Protein AF-A0AAW4VC96-F1 (afdb_monomer_lite)

Organism: NCBI:txid1982626

Structure (mmCIF, N/CA/C/O backbone):
data_AF-A0AAW4VC96-F1
#
_entry.id   AF-A0AAW4VC96-F1
#
loop_
_atom_site.group_PDB
_atom_site.id
_atom_site.type_symbol
_atom_site.label_atom_id
_atom_site.label_alt_id
_atom_site.label_comp_id
_atom_site.label_asym_id
_atom_site.label_entity_id
_atom_site.label_seq_id
_atom_site.pdbx_PDB_ins_code
_atom_site.Cartn_x
_atom_site.Cartn_y
_atom_site.Cartn_z
_atom_site.occupancy
_atom_site.B_iso_or_equiv
_atom_site.auth_seq_id
_atom_site.auth_comp_id
_atom_site.auth_asym_id
_atom_site.auth_atom_id
_atom_site.pdbx_PDB_model_num
ATOM 1 N N . MET A 1 1 ? 0.002 0.470 16.660 1.00 86.44 1 MET A N 1
ATOM 2 C CA . MET A 1 1 ? -0.359 1.588 15.757 1.00 86.44 1 MET A CA 1
ATOM 3 C C . MET A 1 1 ? -1.868 1.747 15.780 1.00 86.44 1 MET A C 1
ATOM 5 O O . MET A 1 1 ? -2.569 0.735 15.749 1.00 86.44 1 MET A O 1
ATOM 9 N N . LYS A 1 2 ? -2.372 2.980 15.873 1.00 96.19 2 LYS A N 1
ATOM 10 C CA . LYS A 1 2 ? -3.819 3.249 15.827 1.00 96.19 2 LYS A CA 1
ATOM 11 C C . LYS A 1 2 ? -4.358 3.066 14.413 1.00 96.19 2 LYS A C 1
ATOM 13 O O . LYS A 1 2 ? -3.616 3.226 13.448 1.00 96.19 2 LYS A O 1
ATOM 18 N N . LYS A 1 3 ? -5.667 2.826 14.275 1.00 96.25 3 LYS A N 1
ATOM 19 C CA . LYS A 1 3 ? -6.318 2.671 12.959 1.00 96.25 3 LYS A CA 1
ATOM 20 C C . LYS A 1 3 ? -5.953 3.789 11.971 1.00 96.25 3 LYS A C 1
ATOM 22 O O . LYS A 1 3 ? -5.535 3.499 10.860 1.00 96.25 3 LYS A O 1
ATOM 2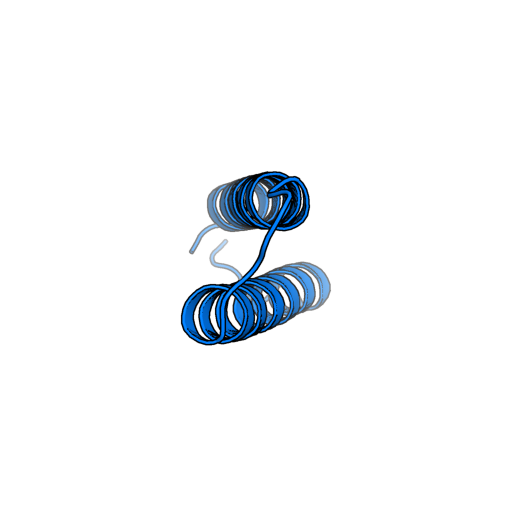7 N N . LYS A 1 4 ? -6.068 5.053 12.394 1.00 96.56 4 LYS A N 1
ATOM 28 C CA . LYS A 1 4 ? -5.799 6.222 11.537 1.00 96.56 4 LYS A CA 1
ATOM 29 C C . LYS A 1 4 ? -4.343 6.288 11.070 1.00 96.56 4 LYS A C 1
ATOM 31 O O . LYS A 1 4 ? -4.087 6.573 9.912 1.00 96.56 4 LYS A O 1
ATOM 36 N N . GLU A 1 5 ? -3.405 5.988 11.963 1.00 97.00 5 GLU A N 1
ATOM 37 C CA . GLU A 1 5 ? -1.975 5.932 11.633 1.00 97.00 5 GLU A CA 1
ATOM 38 C C . GLU A 1 5 ? -1.686 4.793 10.644 1.00 97.00 5 GLU A C 1
ATOM 40 O O . GLU A 1 5 ? -0.867 4.948 9.745 1.00 97.00 5 GLU A O 1
ATOM 45 N N . LEU A 1 6 ? -2.388 3.661 10.774 1.00 97.31 6 LEU A N 1
ATOM 46 C CA . LEU A 1 6 ? -2.252 2.527 9.862 1.00 97.31 6 LEU A CA 1
ATOM 47 C C . LEU A 1 6 ? -2.839 2.829 8.474 1.00 97.31 6 LEU A C 1
ATOM 49 O O . LEU A 1 6 ? -2.241 2.463 7.467 1.00 97.31 6 LEU A O 1
ATOM 53 N N . GLU A 1 7 ? -3.972 3.533 8.410 1.00 97.81 7 GLU A N 1
ATOM 54 C CA . GLU A 1 7 ? -4.556 4.036 7.158 1.00 97.81 7 GLU A CA 1
ATOM 55 C C . GLU A 1 7 ? -3.630 5.052 6.469 1.00 97.81 7 GLU A C 1
ATOM 57 O O . GLU A 1 7 ? -3.398 4.955 5.264 1.00 97.81 7 GLU A O 1
ATOM 62 N N . GLU A 1 8 ? -3.050 5.985 7.232 1.00 98.19 8 GLU A N 1
ATOM 63 C CA . GLU A 1 8 ? -2.052 6.941 6.733 1.00 98.19 8 GLU A CA 1
ATOM 64 C C . GLU A 1 8 ? -0.805 6.210 6.213 1.00 98.19 8 GLU A C 1
ATOM 66 O O . GLU A 1 8 ? -0.346 6.486 5.105 1.00 98.19 8 GLU A O 1
ATOM 71 N N . ARG A 1 9 ? -0.320 5.194 6.939 1.00 97.94 9 ARG A N 1
ATOM 72 C CA . ARG A 1 9 ? 0.827 4.387 6.510 1.00 97.94 9 ARG A CA 1
ATOM 73 C C . ARG A 1 9 ? 0.563 3.641 5.202 1.00 97.94 9 ARG A C 1
ATOM 75 O O . ARG A 1 9 ? 1.457 3.572 4.362 1.00 97.94 9 ARG A O 1
ATOM 82 N N . VAL A 1 10 ? -0.641 3.097 5.013 1.00 98.31 10 VAL A N 1
ATOM 83 C CA . VAL A 1 10 ? -1.037 2.460 3.746 1.00 98.31 10 VAL A CA 1
ATOM 84 C C . VAL A 1 10 ? -0.977 3.464 2.597 1.00 98.31 10 VAL A C 1
ATOM 86 O O . VAL A 1 10 ? -0.365 3.159 1.574 1.00 98.31 10 VAL A O 1
ATOM 89 N N . ALA A 1 11 ? -1.542 4.660 2.775 1.00 98.25 11 ALA A N 1
ATOM 90 C CA . ALA A 1 11 ? -1.522 5.698 1.746 1.00 98.25 11 ALA A CA 1
ATOM 91 C C . ALA A 1 11 ? -0.089 6.145 1.392 1.00 98.25 11 ALA A C 1
ATOM 93 O O . ALA A 1 11 ? 0.247 6.291 0.214 1.00 98.25 11 ALA A O 1
ATOM 94 N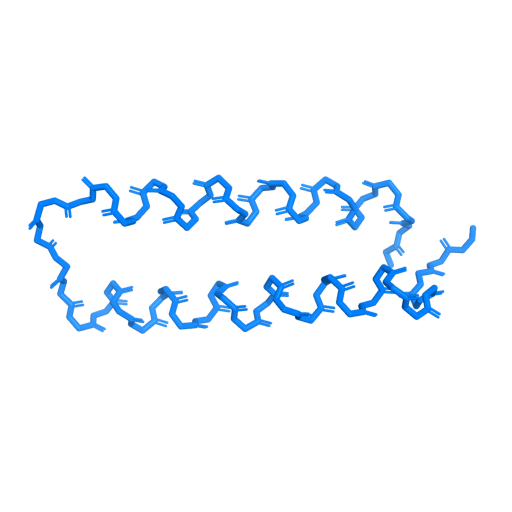 N . ASP A 1 12 ? 0.779 6.300 2.395 1.00 98.31 12 ASP A N 1
ATOM 95 C CA . ASP A 1 12 ? 2.188 6.659 2.197 1.00 98.31 12 ASP A CA 1
ATOM 96 C C . ASP A 1 12 ? 2.957 5.582 1.418 1.00 98.31 12 ASP A C 1
ATOM 98 O O . ASP A 1 12 ? 3.758 5.896 0.529 1.00 98.31 12 ASP A O 1
ATOM 102 N N . LEU A 1 13 ? 2.717 4.305 1.732 1.00 98.38 13 LEU A N 1
ATOM 103 C CA . LEU A 1 13 ? 3.341 3.174 1.045 1.00 98.38 13 LEU A CA 1
ATOM 104 C C . LEU A 1 13 ? 2.876 3.070 -0.410 1.00 98.38 13 LEU A C 1
ATOM 106 O O . LEU A 1 13 ? 3.7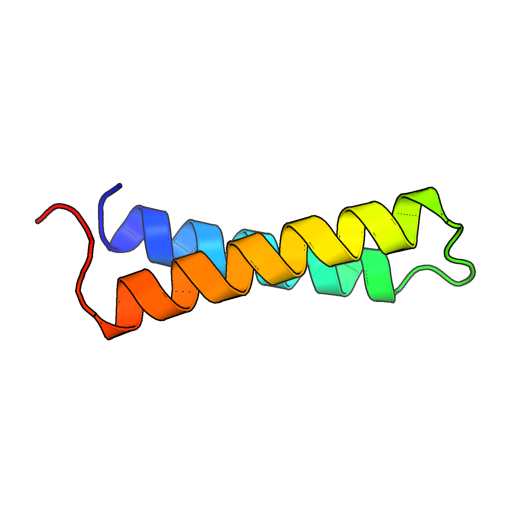12 2.907 -1.297 1.00 98.38 13 LEU A O 1
ATOM 110 N N . GLU A 1 14 ? 1.575 3.217 -0.673 1.00 98.19 14 GLU A N 1
ATOM 111 C CA . GLU A 1 14 ? 1.028 3.229 -2.036 1.00 98.19 14 GLU A CA 1
ATOM 112 C C . GLU A 1 14 ? 1.631 4.364 -2.869 1.00 98.19 14 GLU A C 1
ATOM 114 O O . GLU A 1 14 ? 2.089 4.133 -3.988 1.00 98.19 14 GLU A O 1
ATOM 119 N N . SER A 1 15 ? 1.716 5.569 -2.299 1.00 97.88 15 SER A N 1
ATOM 120 C CA . SER A 1 15 ? 2.359 6.715 -2.949 1.00 97.88 15 SER A CA 1
ATOM 121 C C . SER A 1 15 ? 3.839 6.447 -3.249 1.00 97.88 15 SER A C 1
ATOM 123 O O . SER A 1 15 ? 4.311 6.699 -4.359 1.00 97.88 15 SER A O 1
ATOM 125 N N . SER A 1 16 ? 4.570 5.873 -2.288 1.00 96.94 16 SER A N 1
ATOM 126 C CA . SER A 1 16 ? 5.997 5.560 -2.438 1.00 96.94 16 SER A CA 1
ATOM 127 C C . SER A 1 16 ? 6.254 4.511 -3.523 1.00 96.94 16 SER A C 1
ATOM 129 O O . SER A 1 16 ? 7.184 4.667 -4.316 1.00 96.94 16 SER A O 1
ATOM 131 N N . ILE A 1 17 ? 5.424 3.465 -3.588 1.00 97.38 17 ILE A N 1
ATOM 132 C CA . ILE A 1 17 ? 5.507 2.425 -4.622 1.00 97.38 17 ILE A CA 1
ATOM 133 C C . ILE A 1 17 ? 5.253 3.037 -5.998 1.00 97.38 17 ILE A C 1
ATOM 135 O O . ILE A 1 17 ? 6.096 2.879 -6.876 1.00 97.38 17 ILE A O 1
ATOM 139 N N . ILE A 1 18 ? 4.177 3.818 -6.159 1.00 96.69 18 ILE A N 1
ATOM 140 C CA . ILE A 1 18 ? 3.866 4.499 -7.427 1.00 96.69 18 ILE A CA 1
ATOM 141 C C . ILE A 1 18 ? 5.038 5.381 -7.868 1.00 96.69 18 ILE A C 1
ATOM 143 O O . ILE A 1 18 ? 5.444 5.335 -9.027 1.00 96.69 18 ILE A O 1
ATOM 147 N N . CYS A 1 19 ? 5.620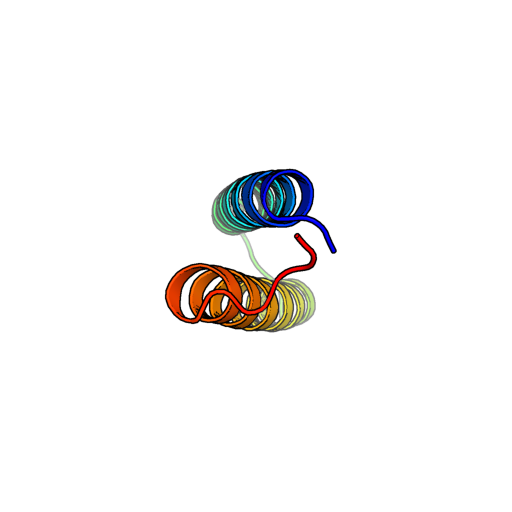 6.162 -6.953 1.00 95.19 19 CYS A N 1
ATOM 148 C CA . CYS A 1 19 ? 6.755 7.027 -7.273 1.00 95.19 19 CYS A CA 1
ATOM 149 C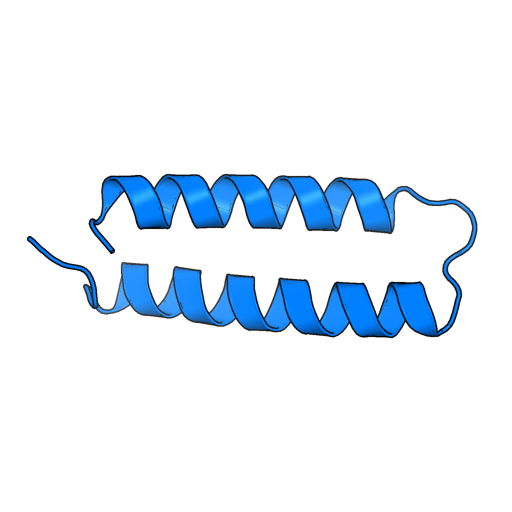 C . CYS A 1 19 ? 7.980 6.237 -7.755 1.00 95.19 19 CYS A C 1
ATOM 151 O O . CYS A 1 19 ? 8.686 6.699 -8.650 1.00 95.19 19 CYS A O 1
ATOM 153 N N . MET A 1 20 ? 8.242 5.059 -7.181 1.00 94.12 20 MET A N 1
ATOM 154 C CA . MET A 1 20 ? 9.339 4.202 -7.631 1.00 94.12 20 MET A CA 1
ATOM 155 C C . MET A 1 20 ? 9.031 3.523 -8.963 1.00 94.12 20 MET A C 1
ATOM 157 O O . MET A 1 20 ? 9.891 3.517 -9.834 1.00 94.12 20 MET A O 1
ATOM 161 N N . GLU A 1 21 ? 7.812 3.025 -9.168 1.00 90.81 21 GLU A N 1
ATOM 162 C CA . GLU A 1 21 ? 7.386 2.420 -10.440 1.00 90.81 21 GLU A CA 1
ATOM 163 C C . GLU A 1 21 ? 7.383 3.422 -11.606 1.00 90.81 21 GLU A C 1
ATOM 165 O O . GLU A 1 21 ? 7.460 3.023 -12.765 1.00 90.81 21 GLU A O 1
ATOM 170 N N . CYS A 1 22 ? 7.347 4.726 -11.313 1.00 93.56 22 CYS A N 1
ATOM 171 C CA . CYS A 1 22 ? 7.483 5.794 -12.305 1.00 93.56 22 CYS A CA 1
ATOM 172 C C . CYS A 1 22 ? 8.931 6.050 -12.766 1.00 93.56 22 CYS A C 1
ATOM 174 O O . CYS A 1 22 ? 9.135 6.885 -13.647 1.00 93.56 22 CYS A O 1
ATOM 176 N N . LYS A 1 23 ? 9.945 5.400 -12.180 1.00 91.81 23 LYS A N 1
ATOM 177 C CA . LYS A 1 23 ? 11.334 5.534 -12.645 1.00 91.81 23 LYS A CA 1
ATOM 178 C C . LYS A 1 23 ? 11.514 4.840 -14.000 1.00 91.81 23 LYS A C 1
ATOM 180 O O . LYS A 1 23 ? 11.135 3.686 -14.162 1.00 91.81 23 LYS A O 1
ATOM 185 N N . ASP A 1 24 ? 12.188 5.507 -14.939 1.00 90.69 24 ASP A N 1
ATOM 186 C CA . ASP A 1 24 ? 12.449 4.962 -16.285 1.00 90.69 24 ASP A CA 1
ATOM 187 C C . ASP A 1 24 ? 13.324 3.696 -16.268 1.00 90.69 24 ASP A C 1
ATOM 189 O O . ASP A 1 24 ? 13.177 2.804 -17.109 1.00 90.69 24 ASP A O 1
ATOM 193 N N . HIS A 1 25 ? 14.246 3.606 -15.307 1.00 92.81 25 HIS A N 1
ATOM 194 C CA . HIS A 1 25 ? 15.149 2.475 -15.137 1.00 92.81 25 HIS A CA 1
ATOM 195 C C . HIS A 1 25 ? 15.244 2.110 -13.659 1.00 92.81 25 HIS A C 1
ATOM 197 O O . HIS A 1 25 ? 15.727 2.907 -12.858 1.00 92.81 25 HIS A O 1
ATOM 203 N N . LEU A 1 26 ? 14.784 0.904 -13.333 1.00 93.81 26 LEU A N 1
ATOM 204 C CA . LEU A 1 26 ? 14.941 0.289 -12.019 1.00 93.81 26 LEU A CA 1
ATOM 205 C C . LEU A 1 26 ? 16.187 -0.591 -12.030 1.00 93.81 26 LEU A C 1
ATOM 207 O O . LEU A 1 26 ? 16.343 -1.435 -12.921 1.00 93.81 26 LEU A O 1
ATOM 211 N N . ASP A 1 27 ? 17.055 -0.406 -11.044 1.00 95.88 27 ASP A N 1
ATOM 212 C CA . ASP A 1 27 ? 18.157 -1.325 -10.785 1.00 95.88 27 ASP A CA 1
ATOM 213 C C . ASP A 1 27 ? 17.768 -2.417 -9.771 1.00 95.88 27 ASP A C 1
ATOM 215 O O . ASP A 1 27 ? 16.637 -2.496 -9.285 1.00 95.88 27 ASP A O 1
ATOM 219 N N . SER A 1 28 ? 18.699 -3.328 -9.487 1.00 96.12 28 SER A N 1
ATOM 220 C CA . SER A 1 28 ? 18.460 -4.433 -8.553 1.00 96.12 28 SER A CA 1
ATOM 221 C C . SER A 1 28 ? 18.086 -3.960 -7.145 1.00 96.12 28 SER A C 1
ATOM 223 O O . SER A 1 28 ? 17.300 -4.635 -6.477 1.00 96.12 28 SER A O 1
ATOM 225 N N . ASP A 1 29 ? 18.626 -2.825 -6.699 1.00 96.69 29 ASP A N 1
ATOM 226 C CA . ASP A 1 29 ? 18.349 -2.277 -5.373 1.00 96.69 29 ASP A CA 1
ATOM 227 C C . ASP A 1 29 ? 16.952 -1.645 -5.345 1.00 96.69 29 ASP A C 1
ATOM 229 O O . ASP A 1 29 ? 16.209 -1.849 -4.383 1.00 96.69 29 ASP A O 1
ATOM 233 N N . ASP A 1 30 ? 16.539 -0.984 -6.431 1.00 95.75 30 ASP A N 1
ATOM 234 C CA . ASP A 1 30 ? 15.171 -0.493 -6.601 1.00 95.75 30 ASP A CA 1
ATOM 235 C C . ASP A 1 30 ? 14.143 -1.635 -6.555 1.00 95.75 30 ASP A C 1
ATOM 237 O O . ASP A 1 30 ? 13.129 -1.532 -5.861 1.00 95.75 30 ASP A O 1
ATOM 241 N N . TYR A 1 31 ? 14.396 -2.752 -7.251 1.00 96.00 31 TYR A N 1
ATOM 242 C CA . TYR A 1 31 ? 13.510 -3.923 -7.199 1.00 96.00 31 TYR A CA 1
ATOM 243 C C . TYR A 1 31 ? 13.445 -4.536 -5.802 1.00 96.00 31 TYR A C 1
ATOM 245 O O . TYR A 1 31 ? 12.371 -4.944 -5.349 1.00 96.00 31 TYR A O 1
ATOM 253 N N . LEU A 1 32 ? 14.581 -4.594 -5.106 1.00 97.44 32 LEU A N 1
ATOM 254 C CA . LEU A 1 32 ? 14.633 -5.074 -3.733 1.00 97.44 32 LEU A CA 1
ATOM 255 C C . LEU A 1 32 ? 13.813 -4.163 -2.806 1.00 97.44 32 LEU A C 1
ATOM 257 O O . LEU A 1 32 ? 13.018 -4.653 -2.001 1.00 97.44 32 LEU A O 1
ATOM 261 N N . GLN A 1 33 ? 13.945 -2.845 -2.960 1.00 96.62 33 GLN A N 1
ATOM 262 C CA . GLN A 1 33 ? 13.181 -1.860 -2.200 1.00 96.62 33 GLN A CA 1
ATOM 263 C C . GLN A 1 33 ? 11.678 -1.933 -2.503 1.00 96.62 33 GLN A C 1
ATOM 265 O O . GLN A 1 33 ? 10.873 -1.946 -1.570 1.00 96.62 33 GLN A O 1
ATOM 270 N N . LEU A 1 34 ? 11.289 -2.050 -3.776 1.00 97.00 34 LEU A N 1
ATOM 271 C CA . LEU A 1 34 ? 9.903 -2.297 -4.190 1.00 97.00 34 LEU A CA 1
ATOM 272 C C . LEU A 1 34 ? 9.340 -3.561 -3.535 1.00 97.00 34 LEU A C 1
ATOM 274 O O . LEU A 1 34 ? 8.198 -3.553 -3.077 1.00 97.00 34 LEU A O 1
ATOM 278 N N . GLY A 1 35 ? 10.133 -4.632 -3.451 1.00 97.50 35 GLY A N 1
ATOM 279 C CA . GLY A 1 35 ? 9.753 -5.866 -2.765 1.00 97.50 35 GLY A CA 1
ATOM 280 C C . GLY A 1 35 ? 9.422 -5.637 -1.289 1.00 97.50 35 GLY A C 1
ATOM 281 O O . GLY A 1 35 ? 8.362 -6.062 -0.824 1.00 97.50 35 GLY A O 1
ATOM 282 N N . TYR A 1 36 ? 10.279 -4.910 -0.567 1.00 98.19 36 TYR A N 1
ATOM 283 C CA . TYR A 1 36 ? 10.041 -4.588 0.842 1.00 98.19 36 TYR A CA 1
ATOM 284 C C . TYR A 1 36 ? 8.809 -3.704 1.048 1.00 98.19 36 TYR A C 1
ATOM 286 O O . TYR A 1 36 ? 7.991 -4.011 1.915 1.00 98.19 36 TYR A O 1
ATOM 294 N N . LEU A 1 37 ? 8.634 -2.653 0.238 1.00 98.19 37 LEU A N 1
ATOM 295 C CA . LEU A 1 37 ? 7.463 -1.780 0.363 1.00 98.19 37 LEU A CA 1
ATOM 296 C C . LEU A 1 37 ? 6.161 -2.529 0.069 1.00 98.19 37 LEU A C 1
ATOM 298 O O . LEU A 1 37 ? 5.180 -2.352 0.787 1.00 98.19 37 LEU A O 1
ATOM 302 N N . ASN A 1 38 ? 6.148 -3.395 -0.948 1.00 98.19 38 ASN A N 1
ATOM 303 C CA . ASN A 1 38 ? 4.976 -4.209 -1.266 1.00 98.19 38 ASN A CA 1
ATOM 304 C C . ASN A 1 38 ? 4.650 -5.208 -0.148 1.00 98.19 38 ASN A C 1
ATOM 306 O O . ASN A 1 38 ? 3.479 -5.406 0.178 1.00 98.19 38 ASN A O 1
ATOM 310 N N . GLN A 1 39 ? 5.668 -5.818 0.466 1.00 98.44 39 GLN A N 1
ATOM 311 C CA . GLN A 1 39 ? 5.473 -6.709 1.608 1.00 98.44 39 GLN A CA 1
ATOM 312 C C . GLN A 1 39 ? 4.903 -5.958 2.820 1.00 98.44 39 GLN A C 1
ATOM 314 O O . GLN A 1 39 ? 3.971 -6.450 3.460 1.00 98.44 39 GLN A O 1
ATOM 319 N N . GLU A 1 40 ? 5.427 -4.768 3.118 1.00 98.25 40 GLU A N 1
ATOM 320 C CA . GLU A 1 40 ? 4.918 -3.919 4.198 1.00 98.25 40 GLU A CA 1
ATOM 321 C C . GLU A 1 40 ? 3.471 -3.487 3.924 1.00 98.25 40 GLU A C 1
ATOM 323 O O . GLU A 1 40 ? 2.606 -3.651 4.783 1.00 98.25 40 GLU A O 1
ATOM 328 N N . LEU A 1 41 ? 3.172 -3.032 2.703 1.00 98.56 41 LEU A N 1
ATOM 329 C CA . LEU A 1 41 ? 1.827 -2.631 2.293 1.00 98.56 41 LEU A CA 1
ATOM 330 C C . LEU A 1 41 ? 0.822 -3.778 2.444 1.00 98.56 41 LEU A C 1
ATOM 332 O O . LEU A 1 41 ? -0.279 -3.576 2.962 1.00 98.56 41 LEU A O 1
ATOM 336 N N . ALA A 1 42 ? 1.195 -4.985 2.013 1.00 98.31 42 ALA A N 1
ATOM 337 C CA . ALA A 1 42 ? 0.356 -6.170 2.151 1.00 98.31 42 ALA A CA 1
ATOM 338 C C . ALA A 1 42 ? 0.066 -6.490 3.625 1.00 98.31 42 ALA A C 1
ATOM 340 O O . ALA A 1 42 ? -1.072 -6.809 3.974 1.00 98.31 42 ALA A O 1
ATOM 341 N N . GLN A 1 43 ? 1.072 -6.361 4.493 1.00 98.00 43 GLN A N 1
ATOM 342 C CA . GLN A 1 43 ? 0.905 -6.568 5.927 1.00 98.00 43 GLN A CA 1
ATOM 343 C C . GLN A 1 43 ? -0.014 -5.504 6.543 1.00 98.00 43 GLN A C 1
ATOM 345 O O . GLN A 1 43 ? -0.981 -5.864 7.212 1.00 98.00 43 GLN A O 1
ATOM 350 N N . CYS A 1 44 ? 0.197 -4.219 6.248 1.00 97.88 44 CYS A N 1
ATOM 351 C CA . CYS A 1 44 ? -0.653 -3.139 6.754 1.00 97.88 44 CYS A CA 1
ATOM 352 C C . CYS A 1 44 ? -2.117 -3.280 6.305 1.00 97.88 44 CYS A C 1
ATOM 354 O O . CYS A 1 44 ? -3.031 -3.114 7.113 1.00 97.88 44 CYS A O 1
ATOM 356 N N . LYS A 1 45 ? -2.360 -3.641 5.036 1.00 97.81 45 LYS A N 1
ATOM 357 C CA . LYS A 1 45 ? -3.716 -3.910 4.523 1.00 97.81 45 LYS A CA 1
ATOM 358 C C . LYS A 1 45 ? -4.376 -5.082 5.244 1.00 97.81 45 LYS A C 1
ATOM 360 O O . LYS A 1 45 ? -5.540 -4.987 5.627 1.00 97.81 45 LYS A O 1
ATOM 365 N N . LYS A 1 46 ? -3.623 -6.159 5.475 1.00 98.12 46 LYS A N 1
ATOM 366 C CA . LYS A 1 46 ? -4.096 -7.324 6.227 1.00 98.12 46 LYS A CA 1
ATOM 367 C C . LYS A 1 46 ? -4.401 -6.978 7.686 1.00 98.12 46 LYS A C 1
ATOM 369 O O . LYS A 1 46 ? -5.360 -7.504 8.247 1.00 98.12 46 LYS A O 1
ATOM 374 N N . ASP A 1 47 ? -3.619 -6.101 8.304 1.00 97.50 47 ASP A N 1
ATOM 375 C CA . ASP A 1 47 ? -3.875 -5.652 9.671 1.00 97.50 47 ASP A CA 1
ATOM 376 C C . ASP A 1 47 ? -5.124 -4.765 9.762 1.00 97.50 47 ASP A C 1
ATOM 378 O O . ASP A 1 47 ? -5.913 -4.931 10.691 1.00 97.50 47 ASP A O 1
ATOM 382 N N . LEU A 1 48 ? -5.389 -3.912 8.765 1.00 96.75 48 LEU A N 1
ATOM 383 C CA . LEU A 1 48 ? -6.660 -3.180 8.670 1.00 96.75 48 LEU A CA 1
ATOM 384 C C . LEU A 1 48 ? -7.861 -4.116 8.496 1.00 96.75 48 LEU A C 1
ATOM 386 O O . LEU A 1 48 ? -8.866 -3.939 9.182 1.00 96.75 48 LEU A O 1
ATOM 390 N N . GLU A 1 49 ? -7.756 -5.109 7.609 1.00 97.12 49 GLU A N 1
ATOM 391 C CA . GLU A 1 49 ? -8.826 -6.081 7.345 1.00 97.12 49 GLU A CA 1
ATOM 392 C C . GLU A 1 49 ? -9.174 -6.903 8.593 1.00 97.12 49 GLU A C 1
ATOM 394 O O . GLU A 1 49 ? -10.348 -7.094 8.909 1.00 97.12 49 GLU A O 1
ATOM 399 N N . ASN A 1 50 ? -8.157 -7.347 9.336 1.00 97.19 50 ASN A N 1
ATOM 400 C CA . ASN A 1 50 ? -8.344 -8.162 10.537 1.00 97.19 50 ASN A CA 1
ATOM 401 C C . ASN A 1 50 ? -8.683 -7.345 11.793 1.00 97.19 50 ASN A C 1
ATOM 403 O O . ASN A 1 50 ? -8.978 -7.930 12.834 1.00 97.19 50 ASN A O 1
ATOM 407 N N . GLY A 1 51 ? -8.629 -6.012 11.727 1.00 95.38 51 GLY A N 1
ATOM 408 C CA . GLY A 1 51 ? -8.772 -5.168 12.911 1.00 95.38 51 GLY A CA 1
ATOM 409 C C . GLY A 1 51 ? -7.570 -5.239 13.862 1.00 95.38 51 GLY A C 1
ATOM 410 O O . GLY A 1 51 ? -7.721 -4.974 15.053 1.00 95.38 51 GLY A O 1
ATOM 411 N N . ASN A 1 52 ? -6.384 -5.600 13.360 1.00 95.81 52 ASN A N 1
ATOM 412 C CA . ASN A 1 52 ? -5.134 -5.707 14.118 1.00 95.81 52 ASN A CA 1
ATOM 413 C C . ASN A 1 52 ? -4.497 -4.324 14.346 1.00 95.81 52 ASN A C 1
ATOM 415 O O . ASN A 1 52 ? -3.357 -4.064 13.963 1.00 95.81 52 ASN A O 1
ATOM 419 N N . TYR A 1 53 ? -5.238 -3.416 14.966 1.00 93.94 53 TYR A N 1
ATOM 420 C CA . TYR A 1 53 ? -4.756 -2.095 15.349 1.00 93.94 53 TYR A CA 1
ATOM 421 C C . TYR A 1 53 ? -5.200 -1.766 16.770 1.00 93.94 53 TYR A C 1
ATOM 423 O O . TYR A 1 53 ? -6.163 -2.323 17.298 1.00 93.94 53 TYR A O 1
ATOM 431 N N . GLU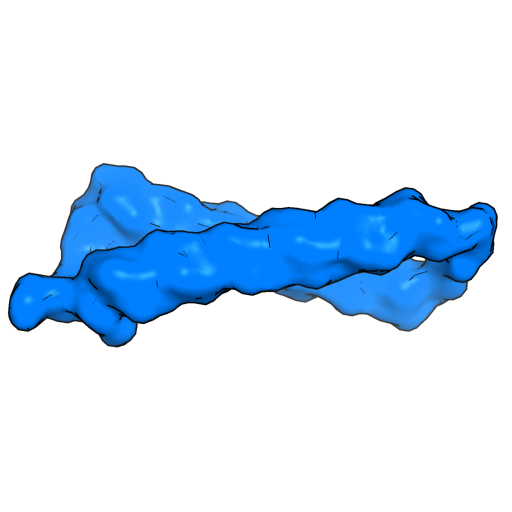 A 1 54 ? -4.476 -0.850 17.399 1.00 91.75 54 GLU A N 1
ATOM 432 C CA . GLU A 1 54 ? -4.865 -0.332 18.706 1.00 91.75 54 GLU A CA 1
ATOM 433 C C . GLU A 1 54 ? -6.161 0.478 18.574 1.00 91.75 54 GLU A C 1
ATOM 435 O O . GLU A 1 54 ? -6.332 1.243 17.614 1.00 91.75 54 GLU A O 1
ATOM 440 N N . LEU A 1 55 ? -7.062 0.278 19.538 1.00 79.81 55 LEU A N 1
ATOM 441 C CA . LEU A 1 55 ? -8.309 1.030 19.689 1.00 79.81 55 LEU A CA 1
ATOM 442 C C . LEU A 1 55 ? -8.058 2.397 20.337 1.00 79.81 55 LEU A C 1
ATOM 444 O O . LEU A 1 55 ? -7.266 2.463 21.304 1.00 79.81 55 LEU A O 1
#

Sequence (55 aa):
MKKKELEERVADLESSIICMECKDHLDSDDYLQLGYLNQELAQCKKDLENGNYEL

Foldseek 3Di:
DALVVLVVLLVVLVVVLVVLVPDPDDDPVSVVVNVVSVVVNVVSVVCNVVVVHDD

pLDDT: mean 96.02, std 3.27, range [79.81, 98.56]

Secondary structure (DSSP, 8-state):
-BHHHHHHHHHHHHHHHHHHHT-S---HHHHHHHHHHHHHHHHHHHHHHHT-SB-

Radius of gyration: 12.78 Å; chains: 1; bounding box: 27×15×36 Å